Protein AF-A0A831WUV0-F1 (afdb_monomer_lite)

Radius of gyration: 13.81 Å; chains: 1; bounding box: 35×33×29 Å

Secondary structure (DSSP, 8-state):
--BHHHHHHTT--EEEETTEEEESSB-EEEEEEEEETT-TT-PPEEE---STT-SSEEEEE-SS-EEEEETT---HHHHHTTTTEEEEEEEE-TTS-TTSGGGEEEEEEEE-STTEEEEEEE--TT--

Sequence (128 aa):
MKGFVNAIQNGETGMVFRNSIFLPFHFELLNIWIGKEMSLLAVPDRITDLVAGSDHVGIREGEQYTNIVFRKSGDLRKEFGNEKGHIVLHVAEKGSDIFREENLHYIRVHFSNKHLLTFELIEDPYYL

Organism: Prosthecochloris aestuarii (NCBI:txid1102)

Structure (mmCIF, N/CA/C/O backbone):
data_AF-A0A831WUV0-F1
#
_entry.id   AF-A0A831WUV0-F1
#
loop_
_atom_site.group_PDB
_atom_site.id
_atom_site.type_symbol
_atom_site.label_atom_id
_atom_site.label_alt_id
_atom_site.label_comp_id
_atom_site.label_asym_id
_atom_site.label_entity_id
_atom_site.label_seq_id
_atom_site.pdbx_PDB_ins_code
_atom_site.Cartn_x
_atom_site.Cartn_y
_atom_site.Cartn_z
_atom_site.occupancy
_atom_site.B_iso_or_equiv
_atom_site.auth_seq_id
_atom_site.auth_comp_id
_atom_site.auth_asym_id
_atom_site.auth_atom_id
_atom_site.pdbx_PDB_model_num
ATOM 1 N N . MET A 1 1 ? -10.839 -10.993 9.737 1.00 71.69 1 MET A N 1
ATOM 2 C CA . MET A 1 1 ? -9.844 -10.305 8.890 1.00 71.69 1 MET A CA 1
ATOM 3 C C . MET A 1 1 ? -10.016 -8.812 9.103 1.00 71.69 1 MET A C 1
ATOM 5 O O . MET A 1 1 ? -11.161 -8.396 9.250 1.00 71.69 1 MET A O 1
ATOM 9 N N . LYS A 1 2 ? -8.938 -8.034 9.230 1.00 85.50 2 LYS A N 1
ATOM 10 C CA . LYS A 1 2 ? -9.047 -6.608 9.570 1.00 85.50 2 LYS A CA 1
ATOM 11 C C . LYS A 1 2 ? -8.962 -5.762 8.300 1.00 85.50 2 LYS A C 1
ATOM 13 O O . LYS A 1 2 ? -7.934 -5.804 7.632 1.00 85.50 2 LYS A O 1
ATOM 18 N N . GLY A 1 3 ? -10.034 -5.036 7.990 1.00 90.81 3 GLY A N 1
ATOM 19 C CA . GLY A 1 3 ? -10.105 -4.132 6.840 1.00 90.81 3 GLY A CA 1
ATOM 20 C C . GLY A 1 3 ? -9.272 -2.867 7.027 1.00 90.81 3 GLY A C 1
ATOM 21 O O . GLY A 1 3 ? -8.956 -2.478 8.159 1.00 90.81 3 GLY A O 1
ATOM 22 N N . PHE A 1 4 ? -8.894 -2.234 5.920 1.00 95.06 4 PHE A N 1
ATOM 23 C CA . PHE A 1 4 ? -8.023 -1.062 5.955 1.00 95.06 4 PHE A CA 1
ATOM 24 C C . PHE A 1 4 ? -8.746 0.197 6.431 1.00 95.06 4 PHE A C 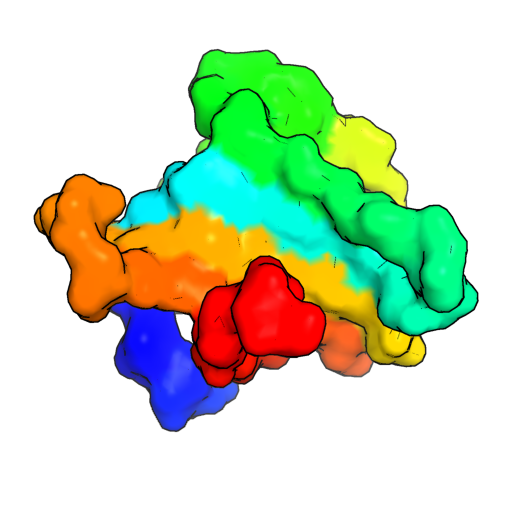1
ATOM 26 O O . PHE A 1 4 ? -8.115 1.003 7.108 1.00 95.06 4 PHE A O 1
ATOM 33 N N . VAL A 1 5 ? -10.045 0.372 6.150 1.00 93.56 5 VAL A N 1
ATOM 34 C CA . VAL A 1 5 ? -10.759 1.610 6.516 1.00 93.56 5 VAL A CA 1
ATOM 35 C C . VAL A 1 5 ? -10.717 1.807 8.030 1.00 93.56 5 VAL A C 1
ATOM 37 O O . VAL A 1 5 ? -10.242 2.831 8.521 1.00 93.56 5 VAL A O 1
ATOM 40 N N . ASN A 1 6 ? -11.116 0.774 8.774 1.00 94.25 6 ASN A N 1
ATOM 41 C CA . ASN A 1 6 ? -11.107 0.803 10.235 1.00 94.25 6 ASN A CA 1
ATOM 42 C C . ASN A 1 6 ? -9.684 0.913 10.799 1.00 94.25 6 ASN A C 1
ATOM 44 O O . ASN A 1 6 ? -9.459 1.637 11.764 1.00 94.25 6 ASN A O 1
ATOM 48 N N . ALA A 1 7 ? -8.711 0.208 10.212 1.00 95.50 7 ALA A N 1
ATOM 49 C CA . ALA A 1 7 ? -7.330 0.242 10.689 1.00 95.50 7 ALA A CA 1
ATOM 50 C C . ALA A 1 7 ? -6.703 1.641 10.545 1.00 95.50 7 ALA A C 1
ATOM 52 O O . ALA A 1 7 ? -6.051 2.124 11.470 1.00 95.50 7 ALA A O 1
ATOM 53 N N . ILE A 1 8 ? -6.942 2.314 9.416 1.00 96.00 8 ILE A N 1
ATOM 54 C CA . ILE A 1 8 ? -6.452 3.675 9.171 1.00 96.00 8 ILE A CA 1
ATOM 55 C C . ILE A 1 8 ? -7.148 4.673 10.104 1.00 96.00 8 ILE A C 1
ATOM 57 O O . ILE A 1 8 ? -6.472 5.484 10.734 1.00 96.00 8 ILE A O 1
ATOM 61 N N . GLN A 1 9 ? -8.472 4.582 10.267 1.00 94.69 9 GLN A N 1
ATOM 62 C CA . GLN A 1 9 ? -9.228 5.446 11.188 1.00 94.69 9 GLN A CA 1
ATOM 63 C C . GLN A 1 9 ? -8.788 5.292 12.652 1.00 94.69 9 GLN A C 1
ATOM 65 O O . GLN A 1 9 ? -8.783 6.267 13.400 1.00 94.69 9 GLN A O 1
ATOM 70 N N . ASN A 1 10 ? -8.362 4.090 13.049 1.00 95.88 10 ASN A N 1
ATOM 71 C CA . ASN A 1 10 ? -7.820 3.815 14.380 1.00 95.88 10 ASN A CA 1
ATOM 72 C C . ASN A 1 10 ? -6.350 4.247 14.553 1.00 95.88 10 ASN A C 1
ATOM 74 O O . ASN A 1 10 ? -5.774 4.024 15.618 1.00 95.88 10 ASN A O 1
ATOM 78 N N . GLY A 1 11 ? -5.727 4.847 13.532 1.00 94.88 11 GLY A N 1
ATOM 79 C CA . GLY A 1 11 ? -4.341 5.317 13.590 1.00 94.88 11 GLY A CA 1
ATOM 80 C C . GLY A 1 11 ? -3.312 4.187 13.641 1.00 94.88 11 GLY A C 1
ATOM 81 O O . GLY A 1 11 ? -2.220 4.363 14.186 1.00 94.88 11 GLY A O 1
ATOM 82 N N . GLU A 1 12 ? -3.651 3.010 13.114 1.00 96.62 12 GLU A N 1
ATOM 83 C CA . GLU A 1 12 ? -2.716 1.895 13.081 1.00 96.62 12 GLU A CA 1
ATOM 84 C C . GLU A 1 12 ? -1.523 2.175 12.163 1.00 96.62 12 GLU A C 1
ATOM 86 O O . GLU A 1 12 ? -1.625 2.873 11.155 1.00 96.62 12 GLU A O 1
ATOM 91 N N . THR A 1 13 ? -0.372 1.595 12.502 1.00 96.81 13 THR A N 1
ATOM 92 C CA . THR A 1 13 ? 0.886 1.828 11.785 1.00 96.81 13 THR A CA 1
ATOM 93 C C . THR A 1 13 ? 1.423 0.545 11.173 1.00 96.81 13 THR A C 1
ATOM 95 O O . THR A 1 13 ? 1.215 -0.557 11.683 1.00 96.81 13 THR A O 1
ATOM 98 N N . GLY A 1 14 ? 2.105 0.695 10.043 1.00 96.94 14 GLY A N 1
ATOM 99 C CA . GLY A 1 14 ? 2.813 -0.387 9.375 1.00 96.94 14 GLY A CA 1
ATOM 100 C C . GLY A 1 14 ? 4.306 -0.355 9.642 1.00 96.94 14 GLY A C 1
ATOM 101 O O . GLY A 1 14 ? 4.823 0.491 10.375 1.00 96.94 14 GLY A O 1
ATOM 102 N N . MET A 1 15 ? 5.015 -1.270 8.986 1.00 97.00 15 MET A N 1
ATOM 103 C CA . MET A 1 15 ? 6.468 -1.356 9.081 1.00 97.00 15 MET A CA 1
ATOM 104 C C . MET A 1 15 ? 7.138 -1.470 7.716 1.00 97.00 15 MET A C 1
ATOM 106 O O . MET A 1 15 ? 6.608 -2.108 6.810 1.00 97.00 15 MET A O 1
ATOM 110 N N . VAL A 1 16 ? 8.346 -0.924 7.593 1.00 96.19 16 VAL A N 1
ATOM 111 C CA . VAL A 1 16 ? 9.225 -1.103 6.432 1.00 96.19 16 VAL A CA 1
ATOM 112 C C . VAL A 1 16 ? 10.522 -1.808 6.822 1.00 96.19 16 VAL A C 1
ATOM 114 O O . VAL A 1 16 ? 11.243 -1.395 7.736 1.00 96.19 16 VAL A O 1
ATOM 117 N N . PHE A 1 17 ? 10.860 -2.852 6.067 1.00 95.38 17 PHE A N 1
ATOM 118 C CA . PHE A 1 17 ? 12.127 -3.567 6.168 1.00 95.38 17 PHE A CA 1
ATOM 119 C C . PHE A 1 17 ? 12.707 -3.803 4.776 1.00 95.38 17 PHE A C 1
ATOM 121 O O . PHE A 1 17 ? 12.180 -4.596 3.999 1.00 95.38 17 PHE A O 1
ATOM 128 N N . ARG A 1 18 ? 13.834 -3.142 4.477 1.00 94.62 18 ARG A N 1
ATOM 129 C CA . ARG A 1 18 ? 14.505 -3.202 3.169 1.00 94.62 18 ARG A CA 1
ATOM 130 C C . ARG A 1 18 ? 13.523 -2.886 2.034 1.00 94.62 18 ARG A C 1
ATOM 132 O O . ARG A 1 18 ? 13.009 -1.777 1.975 1.00 94.62 18 ARG A O 1
ATOM 139 N N . ASN A 1 19 ? 13.252 -3.859 1.173 1.00 95.38 19 ASN A N 1
ATOM 140 C CA . ASN A 1 19 ? 12.383 -3.742 0.013 1.00 95.38 19 ASN A CA 1
ATOM 141 C C . ASN A 1 19 ? 10.925 -4.142 0.297 1.00 95.38 19 ASN A C 1
ATOM 143 O O . ASN A 1 19 ? 10.165 -4.410 -0.629 1.00 95.38 19 ASN A O 1
ATOM 147 N N . SER A 1 20 ? 10.546 -4.266 1.568 1.00 97.00 20 SER A N 1
ATOM 148 C CA . SER A 1 20 ? 9.251 -4.801 1.981 1.00 97.00 20 SER A CA 1
ATOM 149 C C . SER A 1 20 ? 8.508 -3.837 2.891 1.00 97.00 20 SER A C 1
ATOM 151 O O . SER A 1 20 ? 9.104 -3.269 3.810 1.00 97.00 20 SER A O 1
ATOM 153 N N . ILE A 1 21 ? 7.199 -3.726 2.683 1.00 97.50 21 ILE A N 1
ATOM 154 C CA . ILE A 1 21 ? 6.275 -3.055 3.597 1.00 97.50 21 ILE A CA 1
ATOM 155 C C . ILE A 1 21 ? 5.301 -4.067 4.197 1.00 97.50 21 ILE A C 1
ATOM 157 O O . ILE A 1 21 ? 4.920 -5.049 3.557 1.00 97.50 21 ILE A O 1
ATOM 161 N N . PHE A 1 22 ? 4.921 -3.834 5.444 1.00 97.88 22 PHE A N 1
ATOM 162 C CA . PHE A 1 22 ? 3.975 -4.632 6.209 1.00 97.88 22 PHE A CA 1
ATOM 163 C C . PHE A 1 22 ? 2.838 -3.713 6.629 1.00 97.88 22 PHE A C 1
ATOM 165 O O . PHE A 1 22 ? 3.047 -2.772 7.395 1.00 97.88 22 PHE A O 1
ATOM 172 N N . LEU A 1 23 ? 1.655 -3.981 6.094 1.00 98.00 23 LEU A N 1
ATOM 173 C CA . LEU A 1 23 ? 0.430 -3.256 6.384 1.00 98.00 23 LEU A CA 1
ATOM 174 C C . LEU A 1 23 ? -0.351 -4.044 7.432 1.00 98.00 23 LEU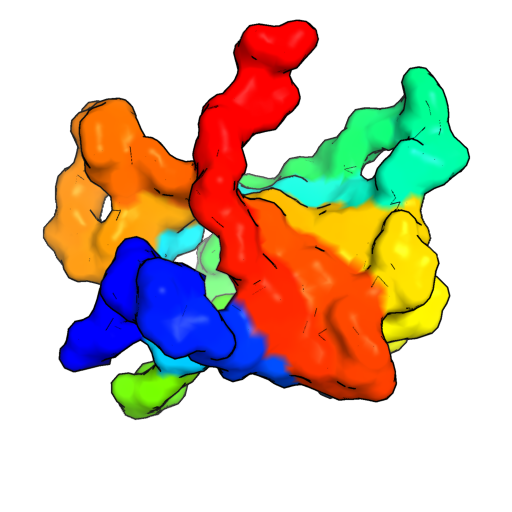 A C 1
ATOM 176 O O . LEU A 1 23 ? -0.517 -5.255 7.260 1.00 98.00 23 LEU A O 1
ATOM 180 N N . PRO A 1 24 ? -0.852 -3.404 8.497 1.00 97.31 24 PRO A N 1
ATOM 181 C CA . PRO A 1 24 ? -1.512 -4.108 9.585 1.00 97.31 24 PRO A CA 1
ATOM 182 C C . PRO A 1 24 ? -2.936 -4.550 9.216 1.00 97.31 24 PRO A C 1
ATOM 184 O O . PRO A 1 24 ? -3.718 -4.812 10.109 1.00 97.31 24 PRO A O 1
ATOM 187 N N . PHE A 1 25 ? -3.315 -4.605 7.941 1.00 97.19 25 PHE A N 1
ATOM 188 C CA . PHE A 1 25 ? -4.672 -4.881 7.471 1.00 97.19 25 PHE A CA 1
ATOM 189 C C . PHE A 1 25 ? -4.648 -5.637 6.135 1.00 97.19 25 PHE A C 1
ATOM 191 O O . PHE A 1 25 ? -3.597 -5.770 5.497 1.00 97.19 25 PHE A O 1
ATOM 198 N N . HIS A 1 26 ? -5.812 -6.127 5.718 1.00 97.19 26 HIS A N 1
ATOM 199 C CA . HIS A 1 26 ? -6.036 -6.863 4.473 1.00 97.19 26 HIS A CA 1
ATOM 200 C C . HIS A 1 26 ? -6.897 -6.060 3.503 1.00 97.19 26 HIS A C 1
ATOM 202 O O . HIS A 1 26 ? -7.701 -5.231 3.922 1.00 97.19 26 HIS A O 1
ATOM 208 N N . PHE A 1 27 ? -6.710 -6.304 2.208 1.00 96.88 27 PHE A N 1
ATOM 209 C CA . PHE A 1 27 ? -7.410 -5.621 1.120 1.00 96.88 27 PHE A CA 1
ATOM 210 C C . PHE A 1 27 ? -7.298 -6.426 -0.175 1.00 96.88 27 PHE A C 1
ATOM 212 O O . PHE A 1 27 ? -6.439 -7.301 -0.298 1.00 96.88 27 PHE A O 1
ATOM 219 N N . GLU A 1 28 ? -8.143 -6.110 -1.153 1.00 95.88 28 GLU A N 1
ATOM 220 C CA . GLU A 1 28 ? -7.882 -6.462 -2.548 1.00 95.88 28 GLU A CA 1
ATOM 221 C C . GLU A 1 28 ? -7.068 -5.351 -3.205 1.00 95.88 28 GLU A C 1
ATOM 223 O O . GLU A 1 28 ? -7.440 -4.182 -3.144 1.00 95.88 28 GLU A O 1
ATOM 228 N N . LEU A 1 29 ? -5.941 -5.704 -3.821 1.00 95.56 29 LEU A N 1
ATOM 229 C CA . LEU A 1 29 ? -5.042 -4.747 -4.460 1.00 95.56 29 LEU A CA 1
ATOM 230 C C . LEU A 1 29 ? -5.245 -4.744 -5.972 1.00 95.56 29 LEU A C 1
ATOM 232 O O . LEU A 1 29 ? -5.116 -5.784 -6.614 1.00 95.56 29 LEU A O 1
ATOM 236 N N . LEU A 1 30 ? -5.492 -3.566 -6.541 1.00 94.44 30 LEU A N 1
ATOM 237 C CA . LEU A 1 30 ? -5.693 -3.395 -7.978 1.00 94.44 30 LEU A CA 1
ATOM 238 C C . LEU A 1 30 ? -4.419 -2.907 -8.670 1.00 94.44 30 LEU A C 1
ATOM 240 O O . LEU A 1 30 ? -4.076 -3.383 -9.749 1.00 94.44 30 LEU A O 1
ATOM 244 N N . ASN A 1 31 ? -3.725 -1.927 -8.088 1.00 93.81 31 ASN A N 1
ATOM 245 C CA . ASN A 1 31 ? -2.427 -1.457 -8.573 1.00 93.81 31 ASN A CA 1
ATOM 246 C C . ASN A 1 31 ? -1.671 -0.671 -7.490 1.00 93.81 31 ASN A C 1
ATOM 248 O O . ASN A 1 31 ? -2.250 -0.248 -6.490 1.00 93.81 31 ASN A O 1
ATOM 252 N N . ILE A 1 32 ? -0.366 -0.498 -7.701 1.00 94.81 32 ILE A N 1
ATOM 253 C CA . ILE A 1 32 ? 0.530 0.247 -6.810 1.00 94.81 32 ILE A CA 1
ATOM 254 C C . ILE A 1 32 ? 1.202 1.354 -7.603 1.00 94.81 32 ILE A C 1
ATOM 256 O O . ILE A 1 32 ? 1.730 1.091 -8.685 1.00 94.81 32 ILE A O 1
ATOM 260 N N . TRP A 1 33 ? 1.244 2.563 -7.057 1.00 91.81 33 TRP A N 1
ATOM 261 C CA . TRP A 1 33 ? 2.094 3.636 -7.562 1.00 91.81 33 TRP A CA 1
ATOM 262 C C . TRP A 1 33 ? 3.220 3.883 -6.581 1.00 91.81 33 TRP A C 1
ATOM 264 O O . TRP A 1 33 ? 3.006 3.901 -5.369 1.00 91.81 33 TRP A O 1
ATOM 274 N N . ILE A 1 34 ? 4.421 4.070 -7.103 1.00 89.25 34 ILE A N 1
ATOM 275 C CA . ILE A 1 34 ? 5.606 4.326 -6.302 1.00 89.25 34 ILE A CA 1
ATOM 276 C C . ILE A 1 34 ? 6.397 5.461 -6.937 1.00 89.25 34 ILE A C 1
ATOM 278 O O . ILE A 1 34 ? 6.707 5.440 -8.125 1.00 89.25 34 ILE A O 1
ATOM 282 N N . GLY A 1 35 ? 6.692 6.494 -6.155 1.00 80.94 35 GLY A N 1
ATOM 283 C CA . GLY A 1 35 ? 7.307 7.697 -6.695 1.00 80.94 35 GLY A CA 1
ATOM 284 C C . GLY A 1 35 ? 7.954 8.564 -5.631 1.00 80.94 35 GLY A C 1
ATOM 285 O O . GLY A 1 35 ? 7.667 8.454 -4.439 1.00 80.94 35 GLY A O 1
ATOM 286 N N . LYS A 1 36 ? 8.860 9.431 -6.083 1.00 79.19 36 LYS A N 1
ATOM 287 C CA . LYS A 1 36 ? 9.478 10.472 -5.259 1.00 79.19 36 LYS A CA 1
ATOM 288 C C . LYS A 1 36 ? 8.718 11.777 -5.458 1.00 79.19 36 LYS A C 1
ATOM 290 O O . LYS A 1 36 ? 8.451 12.143 -6.595 1.00 79.19 36 LYS A O 1
ATOM 295 N N . GLU A 1 37 ? 8.440 12.503 -4.379 1.00 65.31 37 GLU A N 1
ATOM 296 C CA . GLU A 1 37 ? 7.704 13.779 -4.435 1.00 65.31 37 GLU A CA 1
ATOM 297 C C . GLU A 1 37 ? 8.515 14.909 -5.100 1.00 65.31 37 GLU A C 1
ATOM 299 O O . GLU A 1 37 ? 7.966 15.905 -5.554 1.00 65.31 37 GLU A O 1
ATOM 304 N N . MET A 1 38 ? 9.836 14.744 -5.217 1.00 46.84 38 MET A N 1
ATOM 305 C CA . MET A 1 38 ? 10.782 15.813 -5.572 1.00 46.84 38 MET A CA 1
ATOM 306 C C . MET A 1 38 ? 11.107 15.951 -7.070 1.00 46.84 38 MET A C 1
ATOM 308 O O . MET A 1 38 ? 12.176 16.445 -7.426 1.00 46.84 38 MET A O 1
ATOM 312 N N . SER A 1 39 ? 10.225 15.539 -7.980 1.00 46.19 39 SER A N 1
ATOM 313 C CA . SER A 1 39 ? 10.442 15.781 -9.411 1.00 46.19 39 SER A CA 1
ATOM 314 C C . SER A 1 39 ? 9.148 16.178 -10.104 1.00 46.19 39 SER A C 1
ATOM 316 O O . SER A 1 39 ? 8.330 15.325 -10.429 1.00 46.19 39 SER A O 1
ATOM 318 N N . LEU A 1 40 ? 9.038 17.467 -10.443 1.00 46.16 40 LEU A N 1
ATOM 319 C CA . LEU A 1 40 ? 8.052 18.032 -11.381 1.00 46.16 40 LEU A CA 1
ATOM 320 C C . LEU A 1 40 ? 8.014 17.308 -12.750 1.00 46.16 40 LEU A C 1
ATOM 322 O O . LEU A 1 40 ? 7.159 17.603 -13.576 1.00 46.16 40 LEU A O 1
ATOM 326 N N . LEU A 1 41 ? 8.958 16.395 -13.009 1.00 50.88 41 LEU A N 1
ATOM 327 C CA . LEU A 1 41 ? 9.157 15.683 -14.270 1.00 50.88 41 LEU A CA 1
ATOM 328 C C . LEU A 1 41 ? 8.968 14.162 -14.162 1.00 50.88 41 LEU A C 1
ATOM 330 O O . LEU A 1 41 ? 8.976 13.489 -15.190 1.00 50.88 41 LEU A O 1
ATOM 334 N N . ALA A 1 42 ? 8.857 13.592 -12.955 1.00 58.34 42 ALA A N 1
ATOM 335 C CA . ALA A 1 42 ? 8.796 12.140 -12.796 1.00 58.34 42 ALA A CA 1
ATOM 336 C C . ALA A 1 42 ? 7.358 11.705 -12.525 1.00 58.34 42 ALA A C 1
ATOM 338 O O . ALA A 1 42 ? 6.840 11.880 -11.425 1.00 58.34 42 ALA A O 1
ATOM 339 N N . VAL A 1 43 ? 6.735 11.111 -13.539 1.00 69.12 43 VAL A N 1
ATOM 340 C CA . VAL A 1 43 ? 5.503 10.342 -13.359 1.00 69.12 43 VAL A CA 1
ATOM 341 C C . VAL A 1 43 ? 5.830 9.165 -12.428 1.00 69.12 43 VAL A C 1
ATOM 343 O O . VAL A 1 43 ? 6.835 8.492 -12.672 1.00 69.12 43 VAL A O 1
ATOM 346 N N . PRO A 1 44 ? 5.056 8.922 -11.353 1.00 78.88 44 PRO A N 1
ATOM 347 C CA . PRO A 1 44 ? 5.292 7.782 -10.474 1.00 78.88 44 PRO A CA 1
ATOM 348 C C . PRO A 1 44 ? 5.207 6.469 -11.260 1.00 78.88 44 PRO A C 1
ATOM 350 O O . PRO A 1 44 ? 4.368 6.316 -12.152 1.00 78.88 44 PRO A O 1
ATOM 353 N N . ASP A 1 45 ? 6.056 5.506 -10.907 1.00 86.00 45 ASP A N 1
ATOM 354 C CA . ASP A 1 45 ? 6.018 4.182 -11.512 1.00 86.00 45 ASP A CA 1
ATOM 355 C C . ASP A 1 45 ? 4.721 3.487 -11.104 1.00 86.00 45 ASP A C 1
ATOM 357 O O . ASP A 1 45 ? 4.405 3.366 -9.916 1.00 86.00 45 ASP A O 1
ATOM 361 N N . ARG A 1 46 ? 3.972 2.998 -12.095 1.00 88.81 46 ARG A N 1
ATOM 362 C CA . ARG A 1 46 ? 2.722 2.269 -11.883 1.00 88.81 46 ARG A CA 1
ATOM 363 C C . ARG A 1 46 ? 2.931 0.778 -12.110 1.00 88.81 46 ARG A C 1
ATOM 365 O O . ARG A 1 46 ? 3.298 0.341 -13.197 1.00 88.81 46 ARG A O 1
ATOM 372 N N . ILE A 1 47 ? 2.648 -0.008 -11.079 1.00 91.12 47 ILE A N 1
ATOM 373 C CA . ILE A 1 47 ? 2.744 -1.466 -11.074 1.00 91.12 47 ILE A CA 1
ATOM 374 C C . ILE A 1 47 ? 1.324 -2.033 -11.089 1.00 91.12 47 ILE A C 1
ATOM 376 O O . ILE A 1 47 ? 0.575 -1.900 -10.120 1.00 91.12 47 ILE A O 1
ATOM 380 N N . THR A 1 48 ? 0.956 -2.656 -12.204 1.00 90.44 48 THR A N 1
ATOM 381 C CA . THR A 1 48 ? -0.345 -3.317 -12.410 1.00 90.44 48 THR A CA 1
ATOM 382 C C . THR A 1 48 ? -0.228 -4.835 -12.492 1.00 90.44 48 THR A C 1
ATOM 384 O O . THR A 1 48 ? -1.206 -5.533 -12.243 1.00 90.44 48 THR A O 1
ATOM 387 N N . ASP A 1 49 ? 0.958 -5.362 -12.809 1.00 88.50 49 ASP A N 1
ATOM 388 C CA . ASP A 1 49 ? 1.198 -6.802 -12.827 1.00 88.50 49 ASP A CA 1
ATOM 389 C C . ASP A 1 49 ? 1.485 -7.326 -11.414 1.00 88.50 49 ASP A C 1
ATOM 391 O O . ASP A 1 49 ? 2.628 -7.355 -10.941 1.00 88.50 49 ASP A O 1
ATOM 395 N N . LEU A 1 50 ? 0.402 -7.703 -10.736 1.00 89.75 50 LEU A N 1
ATOM 396 C CA . LEU A 1 50 ? 0.385 -8.189 -9.357 1.00 89.75 50 LEU A CA 1
ATOM 397 C C . LEU A 1 50 ? 0.211 -9.713 -9.267 1.00 89.75 50 LEU A C 1
ATOM 399 O O . LEU A 1 50 ? -0.040 -10.241 -8.182 1.00 89.75 50 LEU A O 1
ATOM 403 N N . VAL A 1 51 ? 0.319 -10.434 -10.389 1.00 87.12 51 VAL A N 1
ATOM 404 C CA . VAL A 1 51 ? 0.106 -11.885 -10.397 1.00 87.12 51 VAL A CA 1
ATOM 405 C C . VAL A 1 51 ? 1.187 -12.608 -9.598 1.00 87.12 51 VAL A C 1
ATOM 407 O O . VAL A 1 51 ? 2.345 -12.182 -9.515 1.00 87.12 51 VAL A O 1
ATOM 410 N N . ALA A 1 52 ? 0.822 -13.751 -9.019 1.00 83.12 52 ALA A N 1
ATOM 411 C CA . ALA A 1 52 ? 1.780 -14.596 -8.323 1.00 83.12 52 ALA A CA 1
ATOM 412 C C . ALA A 1 52 ? 2.920 -14.997 -9.275 1.00 83.12 52 ALA A C 1
ATOM 414 O O . ALA A 1 52 ? 2.695 -15.627 -10.304 1.00 83.12 52 ALA A O 1
ATOM 415 N N . GLY A 1 53 ? 4.149 -14.622 -8.918 1.00 80.62 53 GLY A N 1
ATOM 416 C CA . GLY A 1 53 ? 5.332 -14.861 -9.747 1.00 80.62 53 GLY A CA 1
ATOM 417 C C . GLY A 1 53 ? 5.870 -13.620 -10.459 1.00 80.62 53 GLY A C 1
ATOM 418 O O . GLY A 1 53 ? 7.034 -13.663 -10.837 1.00 80.62 53 GLY A O 1
ATOM 419 N N . SER A 1 54 ? 5.113 -12.516 -10.530 1.00 87.75 54 SER A N 1
ATOM 420 C CA . SER A 1 54 ? 5.569 -11.236 -11.099 1.00 87.75 54 SER A CA 1
ATOM 421 C C . SER A 1 54 ? 6.933 -10.808 -10.553 1.00 87.75 54 SER A C 1
ATOM 423 O O . SER A 1 54 ? 7.187 -10.827 -9.344 1.00 87.75 54 SER A O 1
ATOM 425 N N . ASP A 1 55 ? 7.825 -10.377 -11.442 1.00 86.94 55 ASP A N 1
ATOM 426 C CA . ASP A 1 55 ? 9.167 -9.915 -11.076 1.00 86.94 55 ASP A CA 1
ATOM 427 C C . ASP A 1 55 ? 9.169 -8.543 -10.402 1.00 86.94 55 ASP A C 1
ATOM 429 O O . ASP A 1 55 ? 10.211 -8.102 -9.922 1.00 86.94 55 ASP A O 1
ATOM 433 N N . HIS A 1 56 ? 8.038 -7.839 -10.379 1.00 89.31 56 HIS A N 1
ATOM 434 C CA . HIS A 1 56 ? 7.958 -6.494 -9.818 1.00 89.31 56 HIS A CA 1
ATOM 435 C C . HIS A 1 56 ? 7.603 -6.528 -8.335 1.00 89.31 56 HIS A C 1
ATOM 437 O O . HIS A 1 56 ? 8.300 -5.921 -7.517 1.00 89.31 56 HIS A O 1
ATOM 443 N N . VAL A 1 57 ? 6.548 -7.263 -7.979 1.00 93.50 57 VAL A N 1
ATOM 444 C CA . VAL A 1 57 ? 5.993 -7.267 -6.624 1.00 93.50 57 VAL A CA 1
ATOM 445 C C . VAL A 1 57 ? 5.609 -8.680 -6.196 1.00 93.50 57 VAL A C 1
ATOM 447 O O . VAL A 1 57 ? 5.040 -9.454 -6.956 1.00 93.50 57 VAL A O 1
ATOM 450 N N . GLY A 1 58 ? 5.930 -9.035 -4.952 1.00 94.56 58 GLY A N 1
ATOM 451 C CA . GLY A 1 58 ? 5.346 -10.186 -4.270 1.00 94.56 58 GLY A CA 1
ATOM 452 C C . GLY A 1 58 ? 4.377 -9.730 -3.187 1.00 94.56 58 GLY A C 1
ATOM 453 O O . GLY A 1 58 ? 4.740 -8.880 -2.382 1.00 94.56 58 GLY A O 1
ATOM 454 N N . ILE A 1 59 ? 3.186 -10.322 -3.138 1.00 95.12 59 ILE A N 1
ATOM 455 C CA . ILE A 1 59 ? 2.185 -10.057 -2.099 1.00 95.12 59 ILE A CA 1
ATOM 456 C C . ILE A 1 59 ? 2.028 -11.320 -1.256 1.00 95.12 59 ILE A C 1
ATOM 458 O O . ILE A 1 59 ? 2.002 -12.432 -1.788 1.00 95.12 59 ILE A O 1
ATOM 462 N N . ARG A 1 60 ? 1.982 -11.155 0.064 1.00 94.38 60 ARG A N 1
ATOM 463 C CA . ARG A 1 60 ? 1.780 -12.236 1.031 1.00 94.38 60 ARG A CA 1
ATOM 464 C C . ARG A 1 60 ? 0.799 -11.769 2.087 1.00 94.38 60 ARG A C 1
ATOM 466 O O . ARG A 1 60 ? 0.943 -10.667 2.605 1.00 94.38 60 ARG A O 1
ATOM 473 N N . GLU A 1 61 ? -0.140 -12.622 2.451 1.00 94.69 61 GLU A N 1
ATOM 474 C CA . GLU A 1 61 ? -1.078 -12.351 3.536 1.00 94.69 61 GLU A CA 1
ATOM 475 C C . GLU A 1 61 ? -0.743 -13.265 4.717 1.00 94.69 61 GLU A C 1
ATOM 477 O O . GLU A 1 61 ? -0.612 -14.480 4.568 1.00 94.69 61 GLU A O 1
ATOM 482 N N . GLY A 1 62 ? -0.541 -12.663 5.886 1.00 94.12 62 GLY A N 1
ATOM 483 C CA . GLY A 1 62 ? -0.521 -13.365 7.164 1.00 94.12 62 GLY A CA 1
ATOM 484 C C . GLY A 1 62 ? -1.881 -13.267 7.850 1.00 94.12 62 GLY A C 1
ATOM 485 O O . GLY A 1 62 ? -2.812 -12.659 7.332 1.00 94.12 62 GLY A O 1
ATOM 486 N N . GLU A 1 63 ? -1.991 -13.800 9.065 1.00 93.56 63 GLU A N 1
ATOM 487 C CA . GLU A 1 63 ? -3.249 -13.764 9.829 1.00 93.56 63 GLU A CA 1
ATOM 488 C C . GLU A 1 63 ? -3.723 -12.333 10.147 1.00 93.56 63 GLU A C 1
ATOM 490 O O . GLU A 1 63 ? -4.922 -12.063 10.192 1.00 93.56 63 GLU A O 1
ATOM 495 N N . GLN A 1 64 ? -2.781 -11.403 10.337 1.00 93.06 64 GLN A N 1
ATOM 496 C CA . GLN A 1 64 ? -3.054 -10.037 10.800 1.00 93.06 64 GLN A CA 1
ATOM 497 C C . GLN A 1 64 ? -2.474 -8.941 9.899 1.00 93.06 64 GLN A C 1
ATOM 499 O O . GLN A 1 64 ? -2.558 -7.766 10.247 1.00 93.06 64 GLN A O 1
ATOM 504 N N . TYR A 1 65 ? -1.843 -9.297 8.779 1.00 96.25 65 TYR A N 1
ATOM 505 C CA . TYR A 1 65 ? -1.119 -8.329 7.961 1.00 96.25 65 TYR A CA 1
ATOM 506 C C . TYR A 1 65 ? -1.095 -8.705 6.483 1.00 96.25 65 TYR A C 1
ATOM 508 O O . TYR A 1 65 ? -1.149 -9.884 6.125 1.00 96.25 65 TYR A O 1
ATOM 516 N N . THR A 1 66 ? -0.886 -7.689 5.650 1.00 97.69 66 THR A N 1
ATOM 517 C CA . THR A 1 66 ? -0.489 -7.835 4.248 1.00 97.69 66 THR A CA 1
ATOM 518 C C . THR A 1 66 ? 0.952 -7.374 4.094 1.00 97.69 66 THR A C 1
ATOM 520 O O . THR A 1 66 ? 1.326 -6.290 4.537 1.00 97.69 66 THR A O 1
ATOM 523 N N . ASN A 1 67 ? 1.793 -8.196 3.481 1.00 97.56 67 ASN A N 1
ATOM 524 C CA . ASN A 1 67 ? 3.169 -7.866 3.153 1.00 97.56 67 ASN A CA 1
ATOM 525 C C 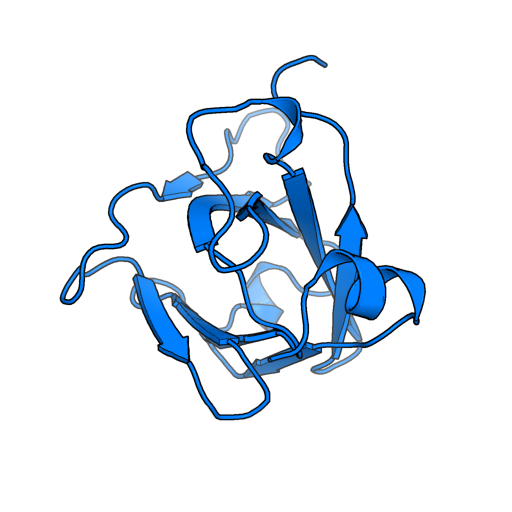. ASN A 1 67 ? 3.320 -7.694 1.643 1.00 97.56 67 ASN A C 1
ATOM 527 O O . ASN A 1 67 ? 2.976 -8.587 0.871 1.00 97.56 67 ASN A O 1
ATOM 531 N N . ILE A 1 68 ? 3.879 -6.555 1.244 1.00 97.19 68 ILE A N 1
ATOM 532 C CA . ILE A 1 68 ? 4.216 -6.247 -0.143 1.00 97.19 68 ILE A CA 1
ATOM 533 C C . ILE A 1 68 ? 5.737 -6.150 -0.250 1.00 97.19 68 ILE A C 1
ATOM 535 O O . ILE A 1 68 ? 6.373 -5.386 0.477 1.00 97.19 68 ILE A O 1
ATOM 539 N N . VAL A 1 69 ? 6.319 -6.934 -1.154 1.00 96.06 69 VAL A N 1
ATOM 540 C CA . VAL A 1 69 ? 7.760 -7.020 -1.413 1.00 96.06 69 VAL A CA 1
ATOM 541 C C . VAL A 1 69 ? 8.048 -6.476 -2.806 1.00 96.06 69 VAL A C 1
ATOM 543 O O . VAL A 1 69 ? 7.670 -7.093 -3.799 1.00 96.06 69 VAL A O 1
ATOM 546 N N . PHE A 1 70 ? 8.763 -5.360 -2.889 1.00 94.62 70 PHE A N 1
ATOM 547 C CA . PHE A 1 70 ? 9.175 -4.725 -4.138 1.00 94.62 70 PHE A CA 1
ATOM 548 C C . PHE A 1 70 ? 10.479 -5.363 -4.622 1.00 94.62 70 PHE A C 1
ATOM 550 O O . PHE A 1 70 ? 11.572 -5.042 -4.158 1.00 94.62 70 PHE A O 1
ATOM 557 N N . ARG A 1 71 ? 10.383 -6.341 -5.522 1.00 92.31 71 ARG A N 1
ATOM 558 C CA . ARG A 1 71 ? 11.499 -7.246 -5.858 1.00 92.31 71 ARG A CA 1
ATOM 559 C C . ARG A 1 71 ? 12.647 -6.558 -6.601 1.00 92.31 71 ARG A C 1
ATOM 561 O O . ARG A 1 71 ? 13.788 -6.985 -6.459 1.00 92.31 71 ARG A O 1
ATOM 568 N N . LYS A 1 72 ? 12.350 -5.498 -7.359 1.00 88.62 72 LYS A N 1
ATOM 569 C CA . LYS A 1 72 ? 13.340 -4.698 -8.107 1.00 88.62 72 LYS A CA 1
ATOM 570 C C . LYS A 1 72 ? 13.854 -3.476 -7.336 1.00 88.62 72 LYS A C 1
ATOM 572 O O . LYS A 1 72 ? 14.759 -2.804 -7.820 1.00 88.62 72 LYS A O 1
ATOM 577 N N . SER A 1 73 ? 13.301 -3.194 -6.157 1.00 88.44 73 SER A N 1
ATOM 578 C CA . SER A 1 73 ? 13.702 -2.056 -5.323 1.00 88.44 73 SER A CA 1
ATOM 579 C C . SER A 1 73 ? 14.765 -2.457 -4.303 1.00 88.44 73 SER A C 1
ATOM 581 O O . SER A 1 73 ? 14.839 -3.611 -3.872 1.00 88.44 73 SER A O 1
ATOM 583 N N . GLY A 1 74 ? 15.589 -1.487 -3.907 1.00 89.50 74 GLY A N 1
ATOM 584 C CA . GLY A 1 74 ? 16.583 -1.649 -2.858 1.00 89.50 74 GLY A CA 1
ATOM 585 C C . GLY A 1 74 ? 15.979 -1.439 -1.470 1.00 89.50 74 GLY A C 1
ATOM 586 O O . GLY A 1 74 ? 14.967 -2.024 -1.094 1.00 89.50 74 GLY A O 1
ATOM 587 N N . ASP A 1 75 ? 16.636 -0.621 -0.654 1.00 92.31 75 ASP A N 1
ATOM 588 C CA . ASP A 1 75 ? 16.109 -0.250 0.659 1.00 92.31 75 ASP A CA 1
ATOM 589 C C . ASP A 1 75 ? 15.111 0.907 0.496 1.00 92.31 75 ASP A C 1
ATOM 591 O O . ASP A 1 75 ? 15.523 2.061 0.351 1.00 92.31 75 ASP A O 1
ATOM 595 N N . LEU A 1 76 ? 13.809 0.605 0.563 1.00 92.81 76 LEU A N 1
ATOM 596 C CA . LEU A 1 76 ? 12.725 1.580 0.377 1.00 92.81 76 LEU A CA 1
ATOM 597 C C . LEU A 1 76 ? 12.846 2.755 1.339 1.00 92.81 76 LEU A C 1
ATOM 599 O O . LEU A 1 76 ? 12.514 3.881 0.991 1.00 92.81 76 LEU A O 1
ATOM 603 N N . ARG A 1 77 ? 13.375 2.532 2.543 1.00 90.88 77 ARG A N 1
ATOM 604 C CA . ARG A 1 77 ? 13.587 3.622 3.493 1.00 90.88 77 ARG A CA 1
ATOM 605 C C . ARG A 1 77 ? 14.646 4.602 3.006 1.00 90.88 77 ARG A C 1
ATOM 607 O O . ARG A 1 77 ? 14.512 5.800 3.226 1.00 90.88 77 ARG A O 1
ATOM 614 N N . LYS A 1 78 ? 15.719 4.117 2.380 1.00 89.31 78 LYS A N 1
ATOM 615 C CA . LYS A 1 78 ? 16.744 5.007 1.814 1.00 89.31 78 LYS A CA 1
ATOM 616 C C . LYS A 1 78 ? 16.201 5.771 0.609 1.00 89.31 78 LYS A C 1
ATOM 618 O O . LYS A 1 78 ? 16.601 6.914 0.393 1.00 89.31 78 LYS A O 1
ATOM 623 N N . GLU A 1 79 ? 15.317 5.133 -0.152 1.00 87.88 79 GLU A N 1
ATOM 624 C CA . GLU A 1 79 ? 14.730 5.681 -1.373 1.00 87.88 79 GLU A CA 1
ATOM 625 C C . GLU A 1 79 ? 13.627 6.716 -1.099 1.00 87.88 79 GLU A C 1
ATOM 627 O O . GLU A 1 79 ? 13.645 7.777 -1.727 1.00 87.88 79 GLU A O 1
ATOM 632 N N . PHE A 1 80 ? 12.727 6.439 -0.149 1.00 88.06 80 PHE A N 1
ATOM 633 C CA . PHE A 1 80 ? 11.483 7.190 0.085 1.00 88.06 80 PHE A CA 1
ATOM 634 C C . PHE A 1 80 ? 11.346 7.777 1.497 1.00 88.06 80 PHE A C 1
ATOM 636 O O . PHE A 1 80 ? 10.508 8.646 1.717 1.00 88.06 80 PHE A O 1
ATOM 643 N N . GLY A 1 81 ? 12.170 7.348 2.458 1.00 84.50 81 GLY A N 1
ATOM 644 C CA . GLY A 1 81 ? 12.137 7.875 3.825 1.00 84.50 81 GLY A CA 1
ATOM 645 C C . GLY A 1 81 ? 12.489 9.361 3.911 1.00 84.50 81 GLY A C 1
ATOM 646 O O . GLY A 1 81 ? 13.088 9.924 2.993 1.00 84.50 81 GLY A O 1
ATOM 647 N N . ASN A 1 82 ? 12.158 9.974 5.052 1.00 81.00 82 ASN A N 1
ATOM 648 C CA . ASN A 1 82 ? 12.208 11.428 5.261 1.00 81.00 82 ASN A CA 1
ATOM 649 C C . ASN A 1 82 ? 11.345 12.180 4.234 1.00 81.00 82 ASN A C 1
ATOM 651 O O . ASN A 1 82 ? 11.811 13.164 3.665 1.00 81.00 82 ASN A O 1
ATOM 655 N N . GLU A 1 83 ? 10.144 11.661 3.952 1.00 75.25 83 GLU A N 1
ATOM 656 C CA . GLU A 1 83 ? 9.162 12.301 3.059 1.00 75.25 83 GLU A CA 1
ATOM 657 C C . GLU A 1 83 ? 9.687 12.529 1.627 1.00 75.25 83 GLU A C 1
ATOM 659 O O . GLU A 1 83 ? 9.212 13.378 0.885 1.00 75.25 83 GLU A O 1
ATOM 664 N N . LYS A 1 84 ? 10.686 11.749 1.191 1.00 82.62 84 LYS A N 1
ATOM 665 C CA . LYS A 1 84 ? 11.225 11.848 -0.177 1.00 82.62 84 LYS A CA 1
ATOM 666 C C . LYS A 1 84 ? 10.284 11.265 -1.222 1.00 82.62 84 LYS A C 1
ATOM 668 O O . LYS A 1 84 ? 10.460 11.524 -2.413 1.00 82.62 84 LYS A O 1
ATOM 673 N N . GLY A 1 85 ? 9.344 10.432 -0.800 1.00 84.31 85 GLY A N 1
ATOM 674 C CA . GLY A 1 85 ? 8.367 9.806 -1.665 1.00 84.31 85 GLY A CA 1
ATOM 675 C C . GLY A 1 85 ? 7.325 9.028 -0.887 1.00 84.31 85 GLY A C 1
ATOM 676 O O . GLY A 1 85 ? 7.400 8.889 0.334 1.00 84.31 85 GLY A O 1
ATOM 677 N N . HIS A 1 86 ? 6.370 8.492 -1.629 1.00 87.00 86 HIS A N 1
ATOM 678 C CA . HIS A 1 86 ? 5.258 7.738 -1.082 1.00 87.00 86 HIS A CA 1
ATOM 679 C C . HIS A 1 86 ? 4.889 6.581 -2.009 1.00 87.00 86 HIS A C 1
ATOM 681 O O . HIS A 1 86 ? 5.276 6.523 -3.181 1.00 87.00 86 HIS A O 1
ATOM 687 N N . ILE A 1 87 ? 4.130 5.646 -1.450 1.00 93.94 87 ILE A N 1
ATOM 688 C CA . ILE A 1 87 ? 3.449 4.607 -2.214 1.00 93.94 87 ILE A CA 1
ATOM 689 C C . ILE A 1 87 ? 1.958 4.926 -2.176 1.00 93.94 87 ILE A C 1
ATOM 691 O O . ILE A 1 87 ? 1.432 5.226 -1.108 1.00 93.94 87 ILE A O 1
ATOM 695 N N . VAL A 1 88 ? 1.273 4.849 -3.313 1.00 94.88 88 VAL A N 1
ATOM 696 C CA . VAL A 1 88 ? -0.193 4.860 -3.360 1.00 94.88 88 VAL A CA 1
ATOM 697 C C . VAL A 1 88 ? -0.672 3.461 -3.708 1.00 94.88 88 VAL A C 1
ATOM 699 O O . VAL A 1 88 ? -0.199 2.854 -4.667 1.00 94.88 88 VAL A O 1
ATOM 702 N N . LEU A 1 89 ? -1.600 2.934 -2.920 1.00 96.62 89 LEU A N 1
ATOM 703 C CA . LEU A 1 89 ? -2.266 1.665 -3.180 1.00 96.62 89 LEU A CA 1
ATOM 704 C C . LEU A 1 89 ? -3.678 1.959 -3.675 1.00 96.62 89 LEU A C 1
ATOM 706 O O . LEU A 1 89 ? -4.428 2.636 -2.977 1.00 96.62 89 LEU A O 1
ATOM 710 N N . HIS A 1 90 ? -4.041 1.431 -4.841 1.00 96.44 90 HIS A N 1
ATOM 711 C CA . HIS A 1 90 ? -5.426 1.411 -5.299 1.00 96.44 90 HIS A CA 1
ATOM 712 C C . HIS A 1 90 ? -6.053 0.081 -4.893 1.00 96.44 90 HIS A C 1
ATOM 714 O O . HIS A 1 90 ? -5.608 -0.978 -5.350 1.00 96.44 90 HIS A O 1
ATOM 720 N N . VAL A 1 91 ? -7.030 0.132 -3.995 1.00 97.00 91 VAL A N 1
ATOM 721 C CA . VAL A 1 91 ? -7.505 -1.039 -3.256 1.00 97.00 91 VAL A CA 1
ATOM 722 C C . VAL A 1 91 ? -9.020 -1.053 -3.097 1.00 97.00 91 VAL A C 1
ATOM 724 O O . VAL A 1 91 ? -9.674 -0.021 -3.201 1.00 97.00 91 VAL A O 1
ATOM 727 N N . ALA A 1 92 ? -9.556 -2.223 -2.771 1.00 97.56 92 ALA A N 1
ATOM 728 C CA . ALA A 1 92 ? -10.900 -2.395 -2.235 1.00 97.56 92 ALA A CA 1
ATOM 729 C C . ALA A 1 92 ? -10.843 -3.184 -0.924 1.00 97.56 92 ALA A C 1
ATOM 731 O O . ALA A 1 92 ? -9.858 -3.877 -0.641 1.00 97.56 92 ALA A O 1
ATOM 732 N N . GLU A 1 93 ? -11.887 -3.081 -0.098 1.00 96.06 93 GLU A N 1
ATOM 733 C CA . GLU A 1 93 ? -11.983 -3.924 1.100 1.00 96.06 93 GLU A CA 1
ATOM 734 C C . GLU A 1 93 ? -12.006 -5.401 0.691 1.00 96.06 93 GLU A C 1
ATOM 736 O O . GLU A 1 93 ? -12.491 -5.760 -0.388 1.00 96.06 93 GLU A 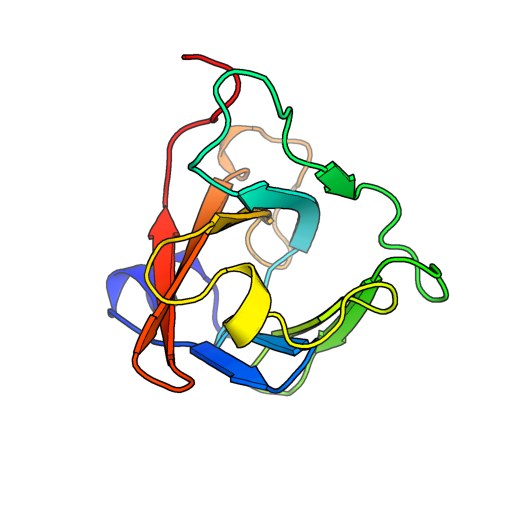O 1
ATOM 741 N N . LYS A 1 94 ? -11.440 -6.275 1.530 1.00 93.31 94 LYS A N 1
ATOM 742 C CA . LYS A 1 94 ? -11.325 -7.693 1.167 1.00 93.31 94 LYS A CA 1
ATOM 743 C C . LYS A 1 94 ? -12.716 -8.296 0.939 1.00 93.31 94 LYS A C 1
ATOM 745 O O . LYS A 1 94 ? -13.572 -8.228 1.819 1.00 93.31 94 LYS A O 1
ATOM 750 N N . GLY A 1 95 ? -12.921 -8.923 -0.221 1.00 93.50 95 GLY A N 1
ATOM 751 C CA . GLY A 1 95 ? -14.206 -9.516 -0.609 1.00 93.50 95 GLY A CA 1
ATOM 752 C C . GLY A 1 95 ? -15.255 -8.533 -1.146 1.00 93.50 95 GLY A C 1
ATOM 753 O O . GLY A 1 95 ? -16.354 -8.973 -1.484 1.00 93.50 95 GLY A O 1
ATOM 754 N N . SER A 1 96 ? -14.942 -7.240 -1.252 1.00 96.06 96 SER A N 1
ATOM 755 C CA . SER A 1 96 ? -15.810 -6.263 -1.917 1.00 96.06 96 SER A CA 1
ATOM 756 C C . SER A 1 96 ? -15.782 -6.415 -3.440 1.00 96.06 96 SER A C 1
ATOM 758 O O . SER A 1 96 ? -14.817 -6.910 -4.023 1.00 96.06 96 SER A O 1
ATOM 760 N N . ASP A 1 97 ? -16.850 -5.960 -4.098 1.00 96.00 97 ASP A N 1
ATOM 761 C CA . ASP A 1 97 ? -16.936 -5.935 -5.558 1.00 96.00 97 ASP A CA 1
ATOM 762 C C . ASP A 1 97 ? -16.070 -4.801 -6.124 1.00 96.00 97 ASP A C 1
ATOM 764 O O . ASP A 1 97 ? -16.417 -3.624 -5.992 1.00 96.00 97 ASP A O 1
ATOM 768 N N . ILE A 1 98 ? -14.951 -5.169 -6.750 1.00 95.94 98 ILE A N 1
ATOM 769 C CA . ILE A 1 98 ? -13.968 -4.241 -7.328 1.00 95.94 98 ILE A CA 1
ATOM 770 C C . ILE A 1 98 ? -14.462 -3.520 -8.590 1.00 95.94 98 ILE A C 1
ATOM 772 O O . ILE A 1 98 ? -13.781 -2.624 -9.080 1.00 95.94 98 ILE A O 1
ATOM 776 N N . PHE A 1 99 ? -15.613 -3.908 -9.14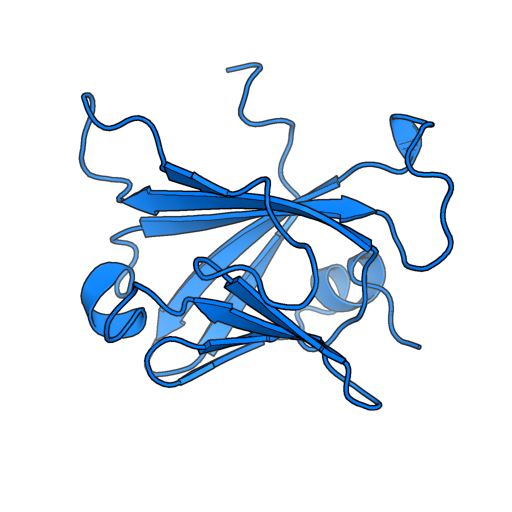6 1.00 95.88 99 PHE A N 1
ATOM 777 C CA . PHE A 1 99 ? -16.201 -3.251 -10.318 1.00 95.88 99 PHE A CA 1
ATOM 778 C C . PHE A 1 99 ? -17.136 -2.093 -9.946 1.00 95.88 99 PHE A C 1
ATOM 780 O O . PHE A 1 99 ? -17.669 -1.426 -10.832 1.00 95.88 99 PHE A O 1
ATOM 787 N N . ARG A 1 100 ? -17.339 -1.850 -8.647 1.00 96.62 100 ARG A N 1
ATOM 788 C CA . ARG A 1 100 ? -18.149 -0.751 -8.119 1.00 96.62 100 ARG A CA 1
ATOM 789 C C . ARG A 1 100 ? -17.227 0.335 -7.580 1.00 96.62 100 ARG A C 1
ATOM 791 O O . ARG A 1 100 ? -16.49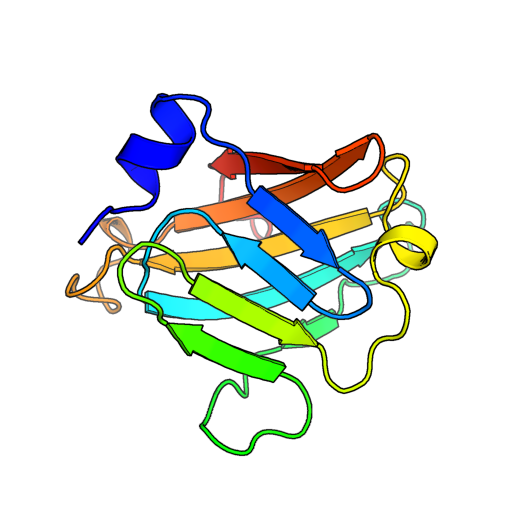5 0.090 -6.624 1.00 96.62 100 ARG A O 1
ATOM 798 N N . GLU A 1 101 ? -17.259 1.517 -8.190 1.00 92.50 101 GLU A N 1
ATOM 799 C CA . GLU A 1 101 ? -16.358 2.629 -7.851 1.00 92.50 101 GLU A CA 1
ATOM 800 C C . GLU A 1 101 ? -16.464 3.045 -6.381 1.00 92.50 101 GLU A C 1
ATOM 802 O O . GLU A 1 101 ? -15.457 3.383 -5.770 1.00 92.50 101 GLU A O 1
ATOM 807 N N . GLU A 1 102 ? -17.649 2.935 -5.774 1.00 94.56 102 GLU A N 1
ATOM 808 C CA . GLU A 1 102 ? -17.859 3.251 -4.358 1.00 94.56 102 GLU A CA 1
ATOM 809 C C . GLU A 1 102 ? -17.069 2.354 -3.385 1.00 94.56 102 GLU A C 1
ATOM 811 O O . GLU A 1 102 ? -16.914 2.712 -2.219 1.00 94.56 102 GLU A O 1
ATOM 816 N N . ASN A 1 103 ? -16.577 1.200 -3.851 1.00 95.81 103 ASN A N 1
ATOM 817 C CA . ASN A 1 103 ? -15.751 0.281 -3.068 1.00 95.81 103 ASN A CA 1
ATOM 818 C C . ASN A 1 103 ? -14.247 0.502 -3.279 1.00 95.81 103 ASN A C 1
ATOM 820 O O . ASN A 1 103 ? -13.440 -0.190 -2.650 1.00 95.81 103 ASN A O 1
ATOM 824 N N . LEU A 1 104 ? -13.868 1.387 -4.204 1.00 96.25 104 LEU A N 1
ATOM 825 C CA . LEU A 1 104 ? -12.484 1.638 -4.569 1.00 96.25 104 LEU A CA 1
ATOM 826 C C . LEU A 1 104 ? -11.933 2.810 -3.767 1.00 96.25 104 LEU A C 1
ATOM 828 O O . LEU A 1 104 ? -12.542 3.872 -3.654 1.00 96.25 104 LEU A O 1
ATOM 832 N N . HIS A 1 105 ? -10.747 2.608 -3.212 1.00 96.25 105 HIS A N 1
ATOM 833 C CA . HIS A 1 105 ? -10.083 3.579 -2.366 1.00 96.25 105 HIS A CA 1
ATOM 834 C C . HIS A 1 105 ? -8.610 3.690 -2.731 1.00 96.25 105 HIS A C 1
ATOM 836 O O . HIS A 1 105 ? -7.969 2.728 -3.165 1.00 96.25 105 HIS A O 1
ATOM 842 N N . TYR A 1 106 ? -8.058 4.870 -2.475 1.00 95.81 106 TYR A N 1
ATOM 843 C CA . TYR A 1 106 ? -6.634 5.119 -2.574 1.00 95.81 106 TYR A CA 1
ATOM 844 C C . TYR A 1 106 ? -6.054 5.293 -1.174 1.00 95.81 106 TYR A C 1
ATOM 846 O O . TYR A 1 106 ? -6.514 6.122 -0.391 1.00 95.81 106 TYR A O 1
ATOM 854 N N . ILE A 1 107 ? -5.033 4.499 -0.857 1.00 96.88 107 ILE A N 1
ATOM 855 C CA . ILE A 1 107 ? -4.275 4.618 0.389 1.00 96.88 107 ILE A CA 1
ATOM 856 C C . ILE A 1 107 ? -2.899 5.173 0.052 1.00 96.88 107 ILE A C 1
ATOM 858 O O . ILE A 1 107 ? -2.110 4.504 -0.618 1.00 96.88 107 ILE A O 1
ATOM 862 N N . ARG A 1 108 ? -2.569 6.356 0.569 1.00 94.81 108 ARG A N 1
ATOM 863 C CA . ARG A 1 108 ? -1.190 6.837 0.602 1.00 94.81 108 ARG A CA 1
ATOM 864 C C . ARG A 1 108 ? -0.468 6.220 1.796 1.00 94.81 108 ARG A C 1
ATOM 866 O O . ARG A 1 108 ? -0.913 6.320 2.937 1.00 94.81 108 ARG A O 1
ATOM 873 N N . VAL A 1 109 ? 0.660 5.577 1.519 1.00 95.44 109 VAL A N 1
ATOM 874 C CA . VAL A 1 109 ? 1.581 5.004 2.499 1.00 95.44 109 VAL A CA 1
ATOM 875 C C . VAL A 1 109 ? 2.770 5.943 2.645 1.00 95.44 109 VAL A C 1
ATOM 877 O O . VAL A 1 109 ? 3.546 6.150 1.707 1.00 95.44 109 VAL A O 1
ATOM 880 N N . HIS A 1 110 ? 2.915 6.482 3.847 1.00 92.50 110 HIS A N 1
ATOM 881 C CA . HIS A 1 110 ? 3.929 7.462 4.206 1.00 92.50 110 HIS A CA 1
ATOM 882 C C . HIS A 1 110 ? 5.096 6.793 4.927 1.00 92.50 110 HIS A C 1
ATOM 884 O O . HIS A 1 110 ? 4.909 6.034 5.883 1.00 92.50 110 HIS A O 1
ATOM 890 N N . PHE A 1 111 ? 6.319 7.101 4.497 1.00 91.25 111 PHE A N 1
ATOM 891 C CA . PHE A 1 111 ? 7.538 6.638 5.155 1.00 91.25 111 PHE A CA 1
ATOM 892 C C . PHE A 1 111 ? 7.916 7.596 6.285 1.00 91.25 111 PHE A C 1
ATOM 894 O O . PHE A 1 111 ? 8.656 8.560 6.083 1.00 91.25 111 PHE A O 1
ATOM 901 N N . SER A 1 112 ? 7.407 7.303 7.481 1.00 85.38 112 SER A N 1
ATOM 902 C CA . SER A 1 112 ? 7.722 8.051 8.697 1.00 85.38 112 SER A CA 1
ATOM 903 C C . SER A 1 112 ? 9.117 7.675 9.239 1.00 85.38 112 SER A C 1
ATOM 905 O O . SER A 1 112 ? 10.008 7.201 8.526 1.00 85.38 112 SER A O 1
ATOM 907 N N . ASN A 1 113 ? 9.347 7.893 10.533 1.00 79.56 113 ASN A N 1
ATOM 908 C CA . ASN A 1 113 ? 10.646 7.706 11.162 1.00 79.56 113 ASN A CA 1
ATOM 909 C C . ASN A 1 113 ? 11.039 6.229 11.339 1.00 79.56 113 ASN A C 1
ATOM 911 O O . ASN A 1 113 ? 10.265 5.378 11.785 1.00 79.56 113 ASN A O 1
ATOM 915 N N . LYS A 1 114 ? 12.329 5.962 11.094 1.00 83.69 114 LYS A N 1
ATOM 916 C CA . LYS A 1 114 ? 13.028 4.676 11.278 1.00 83.69 114 LYS A CA 1
ATOM 917 C C . LYS A 1 114 ? 12.469 3.514 10.465 1.00 83.69 114 LYS A C 1
ATOM 919 O O . LYS A 1 114 ? 13.121 3.096 9.523 1.00 83.69 114 LYS A O 1
ATOM 924 N N . HIS A 1 115 ? 11.372 2.917 10.900 1.00 91.38 115 HIS A N 1
ATOM 925 C CA . HIS A 1 115 ? 10.792 1.703 10.325 1.00 91.38 115 HIS A CA 1
ATOM 926 C C . HIS A 1 115 ? 9.270 1.783 10.257 1.00 91.38 115 HIS A C 1
ATOM 928 O O . HIS A 1 115 ? 8.657 0.814 9.836 1.00 91.38 115 HIS A O 1
ATOM 934 N N . LEU A 1 116 ? 8.670 2.898 10.678 1.00 94.25 116 LEU A N 1
ATOM 935 C CA . LEU A 1 116 ? 7.226 3.047 10.768 1.00 94.25 116 LEU A CA 1
ATOM 936 C C . LEU A 1 116 ? 6.648 3.577 9.462 1.00 94.25 116 LEU A C 1
ATOM 938 O O . LEU A 1 116 ? 7.222 4.463 8.826 1.00 94.25 116 LEU A O 1
ATOM 942 N N . LEU A 1 117 ? 5.484 3.043 9.115 1.00 95.50 117 LEU A N 1
ATOM 943 C CA . LEU A 1 117 ? 4.639 3.539 8.041 1.00 95.50 117 LEU A CA 1
ATOM 944 C C . LEU A 1 117 ? 3.348 4.090 8.636 1.00 95.50 117 LEU A C 1
ATOM 946 O O . LEU A 1 117 ? 2.769 3.473 9.533 1.00 95.50 117 LEU A O 1
ATOM 950 N N . THR A 1 118 ? 2.896 5.221 8.115 1.00 95.19 118 THR A N 1
ATOM 951 C CA . THR A 1 118 ? 1.565 5.770 8.389 1.00 95.19 118 THR A CA 1
ATOM 952 C C . THR A 1 118 ? 0.733 5.752 7.115 1.00 95.19 118 THR A C 1
ATOM 954 O O . THR A 1 118 ? 1.265 5.607 6.011 1.00 95.19 118 THR A O 1
ATOM 957 N N . PHE A 1 119 ? -0.582 5.851 7.271 1.00 96.00 119 PHE A N 1
ATOM 958 C CA . PHE A 1 119 ? -1.532 5.652 6.186 1.00 96.00 119 PHE A CA 1
ATOM 959 C C . PHE A 1 119 ? -2.548 6.778 6.148 1.00 96.00 119 PHE A C 1
ATOM 961 O O . PHE A 1 119 ? -2.950 7.294 7.189 1.00 96.00 119 PHE A O 1
ATOM 968 N N . GLU A 1 120 ? -2.985 7.110 4.946 1.00 95.31 120 GLU A N 1
ATOM 969 C CA . GLU A 1 120 ? -3.976 8.144 4.699 1.00 95.31 120 GLU A CA 1
ATOM 970 C C . GLU A 1 120 ? -4.873 7.700 3.546 1.00 95.31 120 GLU A C 1
ATOM 972 O O . GLU A 1 120 ? -4.373 7.245 2.516 1.00 95.31 120 GLU A O 1
ATOM 977 N N . LEU A 1 121 ? -6.190 7.815 3.721 1.00 95.56 121 LEU A N 1
ATOM 978 C CA . LEU A 1 121 ? -7.123 7.700 2.604 1.00 95.56 121 LEU A CA 1
ATOM 979 C C . LEU A 1 121 ? -7.099 9.013 1.832 1.00 95.56 121 LEU A C 1
ATOM 981 O O . LEU A 1 121 ? -7.303 10.072 2.421 1.00 95.56 121 LEU A O 1
ATOM 985 N N . ILE A 1 122 ? -6.848 8.927 0.532 1.00 93.50 122 ILE A N 1
ATOM 986 C CA . ILE A 1 122 ? -6.780 10.086 -0.355 1.00 93.50 122 ILE A CA 1
ATOM 987 C C . ILE A 1 122 ? -7.837 9.976 -1.452 1.00 93.50 122 ILE A C 1
ATOM 989 O O . ILE A 1 122 ? -8.346 8.890 -1.742 1.00 93.50 122 ILE A O 1
ATOM 993 N N . GLU A 1 123 ? -8.165 11.113 -2.058 1.00 89.94 123 GLU A N 1
ATOM 994 C CA . GLU A 1 123 ? -8.953 11.151 -3.289 1.00 89.94 123 GLU A CA 1
ATOM 995 C C . GLU A 1 123 ? -8.161 10.560 -4.463 1.00 89.94 123 GLU A C 1
ATOM 997 O O . GLU A 1 123 ? -6.952 10.324 -4.360 1.00 89.94 123 GLU A O 1
ATOM 1002 N N . ASP A 1 124 ? -8.850 10.311 -5.580 1.00 85.69 124 ASP A N 1
ATOM 1003 C CA . ASP A 1 124 ? -8.206 9.803 -6.789 1.00 85.69 124 ASP A CA 1
ATOM 1004 C C . ASP A 1 124 ? -7.092 10.765 -7.241 1.00 85.69 124 ASP A C 1
ATOM 1006 O O . ASP A 1 124 ? -7.383 11.899 -7.640 1.00 85.69 124 ASP A O 1
ATOM 1010 N N . PRO A 1 125 ? -5.814 10.340 -7.223 1.00 78.31 125 PRO A N 1
ATOM 1011 C CA . PRO A 1 125 ? -4.719 11.242 -7.535 1.00 78.31 125 PRO A CA 1
ATOM 1012 C C . PRO A 1 125 ? -4.606 11.565 -9.036 1.00 78.31 125 PRO A C 1
ATOM 1014 O O . PRO A 1 125 ? -3.738 12.352 -9.407 1.00 78.31 125 PRO A O 1
ATOM 1017 N N . TYR A 1 126 ? -5.448 10.984 -9.905 1.00 69.50 126 TYR A N 1
ATOM 1018 C CA . TYR A 1 126 ? -5.550 11.355 -11.322 1.00 69.50 126 TYR A CA 1
ATOM 1019 C C . TYR A 1 126 ? -6.426 12.586 -11.600 1.00 69.50 126 TYR A C 1
ATOM 1021 O O . TYR A 1 126 ? -6.331 13.129 -12.700 1.00 69.50 126 TYR A O 1
ATOM 1029 N N . TYR A 1 127 ? -7.268 13.026 -10.659 1.00 63.56 127 TYR A N 1
ATOM 1030 C CA . TYR A 1 127 ? -8.226 14.125 -10.875 1.00 63.56 127 TYR A CA 1
ATOM 1031 C C . TYR A 1 127 ? -7.758 15.499 -10.349 1.00 63.56 127 TYR A C 1
ATOM 1033 O O . TYR A 1 127 ? -8.588 16.380 -10.118 1.00 63.56 127 TYR A O 1
ATOM 1041 N N . LEU A 1 128 ? -6.444 15.703 -10.193 1.00 50.28 128 LEU A N 1
ATOM 1042 C CA . LEU A 1 128 ? -5.839 16.992 -9.813 1.00 50.28 128 LEU A CA 1
ATOM 1043 C C . LEU A 1 128 ? -5.485 17.871 -11.021 1.00 50.28 128 LEU A C 1
ATOM 1045 O O . LEU A 1 128 ? -4.883 17.348 -11.986 1.00 50.28 128 LEU A O 1
#

Foldseek 3Di:
DFWDVVCQVVFHKWWFDWQKIKAQHDWAFQKKWWDFPPDPPDDTDIGRPADPPDQQWDWDDDPGIIMIGGNPGTGVCVVCNPNRIWMKTWTFTPPDDPVDVVRTWIKIWHRYPDIIIHIDTDDDPVPD

pLDDT: mean 89.33, std 11.17, range [46.16, 98.0]